Protein AF-A0A9E5WS45-F1 (afdb_monomer_lite)

Radius of gyration: 16.89 Å; chains: 1; bounding box: 37×47×42 Å

Secondary structure (DSSP, 8-state):
-GGGTTHHHHHHHTHHHHHHHHHTGGG--S-HHHHHHHHHSS-HHHHHHHHHHHTT--HHHHHHHHHGGGGGGGGG-TTTTTSHHHHHHHHTTS--TT-S-TTHHHHHHHHHHH-TT--HHHHHHHHHHHHHHH--SS--SS-HHHHHHHHHSSS---SSSPPP----

Structure (mmCIF, N/CA/C/O backbone):
data_AF-A0A9E5WS45-F1
#
_entry.id   AF-A0A9E5WS45-F1
#
loop_
_atom_site.group_PDB
_atom_site.id
_atom_site.type_symbol
_atom_site.label_atom_id
_atom_site.label_alt_id
_atom_site.label_comp_id
_atom_site.label_asym_id
_atom_site.label_entity_id
_atom_site.label_seq_id
_atom_site.pdbx_PDB_ins_code
_atom_site.Cartn_x
_atom_site.Cartn_y
_atom_site.Cartn_z
_atom_site.occupancy
_atom_site.B_iso_or_equiv
_atom_site.auth_seq_id
_atom_site.auth_comp_id
_atom_site.auth_asym_id
_atom_site.auth_atom_id
_atom_site.pdbx_PDB_model_num
ATOM 1 N N . MET A 1 1 ? 6.444 -2.609 2.445 1.00 62.78 1 MET A N 1
ATOM 2 C CA . MET A 1 1 ? 5.933 -3.741 3.259 1.00 62.78 1 MET A CA 1
ATOM 3 C C . MET A 1 1 ? 5.869 -4.995 2.383 1.00 62.78 1 MET A C 1
ATOM 5 O O . MET A 1 1 ? 6.147 -4.878 1.198 1.00 62.78 1 MET A O 1
ATOM 9 N N . LEU A 1 2 ? 5.524 -6.175 2.925 1.00 83.69 2 LEU A N 1
ATOM 10 C CA . LEU A 1 2 ? 5.459 -7.423 2.148 1.00 83.69 2 LEU A CA 1
ATOM 11 C C . LEU A 1 2 ? 4.509 -7.340 0.938 1.00 83.69 2 LEU A C 1
ATOM 13 O O . LEU A 1 2 ? 4.805 -7.985 -0.055 1.00 83.69 2 LEU A O 1
ATOM 17 N N . GLN A 1 3 ? 3.439 -6.529 0.960 1.00 91.75 3 GLN A N 1
ATOM 18 C CA . GLN A 1 3 ? 2.559 -6.374 -0.214 1.00 91.75 3 GLN A CA 1
ATOM 19 C C . GLN A 1 3 ? 3.261 -5.861 -1.480 1.00 91.75 3 GLN A C 1
ATOM 21 O O . GLN A 1 3 ? 2.846 -6.191 -2.584 1.00 91.75 3 GLN A O 1
ATOM 26 N N . ASP A 1 4 ? 4.377 -5.156 -1.301 1.00 95.50 4 ASP A N 1
ATOM 27 C CA . ASP A 1 4 ? 5.159 -4.506 -2.351 1.00 95.50 4 ASP A CA 1
ATOM 28 C C . ASP A 1 4 ? 6.503 -5.212 -2.600 1.00 95.50 4 ASP A C 1
ATOM 30 O O . ASP A 1 4 ? 7.415 -4.633 -3.187 1.00 95.50 4 ASP A O 1
ATOM 34 N N . TYR A 1 5 ? 6.695 -6.447 -2.116 1.00 94.38 5 TYR A N 1
ATOM 35 C CA . TYR A 1 5 ? 8.029 -7.069 -2.089 1.00 94.38 5 TYR A CA 1
ATOM 36 C C . TYR A 1 5 ? 8.668 -7.242 -3.474 1.00 94.38 5 TYR A C 1
ATOM 38 O O . TYR A 1 5 ? 9.889 -7.355 -3.574 1.00 94.38 5 TYR A O 1
ATOM 46 N N . LEU A 1 6 ? 7.847 -7.285 -4.526 1.00 96.00 6 LEU A N 1
ATOM 47 C CA . LEU A 1 6 ? 8.309 -7.456 -5.896 1.00 96.00 6 LEU A CA 1
ATOM 48 C C . LEU A 1 6 ? 8.671 -6.125 -6.574 1.00 96.00 6 LEU A C 1
ATOM 50 O O . LEU A 1 6 ? 9.441 -6.152 -7.534 1.00 96.00 6 LEU A O 1
ATOM 54 N N . LEU A 1 7 ? 8.190 -4.980 -6.061 1.00 95.25 7 LEU A N 1
ATOM 55 C CA . LEU A 1 7 ? 8.437 -3.664 -6.663 1.00 95.25 7 LEU A CA 1
ATOM 56 C C . LEU A 1 7 ? 9.931 -3.396 -6.899 1.00 95.25 7 LEU A C 1
ATOM 58 O O . LEU A 1 7 ? 10.277 -3.114 -8.040 1.00 95.25 7 LEU A O 1
ATOM 62 N N . PRO A 1 8 ? 10.846 -3.591 -5.924 1.00 94.75 8 PRO A N 1
ATOM 63 C CA . PRO A 1 8 ? 12.270 -3.328 -6.145 1.00 94.75 8 PRO A CA 1
ATOM 64 C C . PRO A 1 8 ? 12.893 -4.119 -7.302 1.00 94.75 8 PRO A C 1
ATOM 66 O O . PRO A 1 8 ? 13.850 -3.657 -7.914 1.00 94.75 8 PRO A O 1
ATOM 69 N N . VAL A 1 9 ? 12.385 -5.320 -7.593 1.00 95.94 9 VAL A N 1
ATOM 70 C CA . VAL A 1 9 ? 12.886 -6.142 -8.703 1.00 95.94 9 VAL A CA 1
ATOM 71 C C . VAL A 1 9 ? 12.360 -5.600 -10.026 1.00 95.94 9 VAL A C 1
ATOM 73 O O . VAL A 1 9 ? 13.142 -5.324 -10.928 1.00 95.94 9 VAL A O 1
ATOM 76 N N . ILE A 1 10 ? 11.046 -5.404 -10.143 1.00 95.88 10 ILE A N 1
ATOM 77 C CA . ILE A 1 10 ? 10.441 -4.983 -11.414 1.00 95.88 10 ILE A CA 1
ATOM 78 C C . ILE A 1 10 ? 10.800 -3.545 -11.779 1.00 95.88 10 ILE A C 1
ATOM 80 O O . ILE A 1 10 ? 10.994 -3.271 -12.955 1.00 95.88 10 ILE A O 1
ATOM 84 N N . THR A 1 11 ? 10.977 -2.649 -10.803 1.00 95.56 11 THR A N 1
ATOM 85 C CA . THR A 1 11 ? 11.433 -1.281 -11.083 1.00 95.56 11 THR A CA 1
ATOM 86 C C . THR A 1 11 ? 12.884 -1.235 -11.547 1.00 95.56 11 THR A C 1
ATOM 88 O O . THR A 1 11 ? 13.267 -0.287 -12.221 1.00 95.56 11 THR A O 1
ATOM 91 N N . ASN A 1 12 ? 13.702 -2.233 -11.197 1.00 96.50 12 ASN A N 1
ATOM 92 C CA . ASN A 1 12 ? 15.065 -2.346 -11.719 1.00 96.50 12 ASN A CA 1
ATOM 93 C C . ASN A 1 12 ? 15.081 -2.930 -13.139 1.00 96.50 12 ASN A C 1
ATOM 95 O O . ASN A 1 12 ? 15.841 -2.457 -13.977 1.00 96.50 12 ASN A O 1
ATOM 99 N N . GLU A 1 13 ? 14.252 -3.939 -13.413 1.00 97.31 13 GLU A N 1
ATOM 100 C CA . GLU A 1 13 ? 14.178 -4.585 -14.733 1.00 97.31 13 GLU A CA 1
ATOM 101 C C . GLU A 1 13 ? 13.472 -3.710 -15.785 1.00 97.31 13 GLU A C 1
ATOM 103 O O . GLU A 1 13 ? 13.854 -3.719 -16.952 1.00 97.31 13 GLU A O 1
ATOM 108 N N . LEU A 1 14 ? 12.457 -2.942 -15.378 1.00 96.75 14 LEU A N 1
ATOM 109 C CA . LEU A 1 14 ? 11.632 -2.073 -16.233 1.00 96.75 14 LEU A CA 1
ATOM 110 C C . LEU A 1 14 ? 11.889 -0.591 -15.918 1.00 96.75 14 LEU A C 1
ATOM 112 O O . LEU A 1 14 ? 10.968 0.221 -15.813 1.00 96.75 14 LEU A O 1
ATOM 116 N N . PHE A 1 15 ? 13.155 -0.251 -15.674 1.00 96.38 15 PHE A N 1
ATOM 117 C CA . PHE A 1 15 ? 13.556 1.059 -15.161 1.00 96.38 15 PHE A CA 1
ATOM 118 C C . PHE A 1 15 ? 13.035 2.224 -16.010 1.00 96.38 15 PHE A C 1
ATOM 120 O O . PHE A 1 15 ? 12.474 3.172 -15.462 1.00 96.38 15 PHE A O 1
ATOM 127 N N . ASP A 1 16 ? 13.169 2.139 -17.336 1.00 95.62 16 ASP A N 1
ATOM 128 C CA . ASP A 1 16 ? 12.777 3.212 -18.256 1.00 95.62 16 ASP A CA 1
ATOM 129 C C . ASP A 1 16 ? 11.266 3.493 -18.221 1.00 95.62 16 ASP A C 1
ATOM 131 O O . ASP A 1 16 ? 10.827 4.619 -18.457 1.00 95.62 16 ASP A O 1
ATOM 135 N N . GLU A 1 17 ? 10.443 2.494 -17.914 1.00 94.75 17 GLU A N 1
ATOM 136 C CA . GLU A 1 17 ? 9.003 2.658 -17.740 1.00 94.75 17 GLU A CA 1
ATOM 137 C C . GLU A 1 17 ? 8.681 3.300 -16.392 1.00 94.75 17 GLU A C 1
ATOM 139 O O . GLU A 1 17 ? 7.959 4.296 -16.331 1.00 94.75 17 GLU A O 1
ATOM 144 N N . TYR A 1 18 ? 9.251 2.781 -15.304 1.00 94.69 18 TYR A N 1
ATOM 145 C CA . TYR A 1 18 ? 8.968 3.308 -13.968 1.00 94.69 18 TYR A CA 1
ATOM 146 C C . TYR A 1 18 ? 9.525 4.717 -13.760 1.00 94.69 18 TYR A C 1
ATOM 148 O O . TYR A 1 18 ? 8.885 5.522 -13.081 1.00 94.69 18 TYR A O 1
ATOM 156 N N . ILE A 1 19 ? 10.664 5.065 -14.368 1.00 93.81 19 ILE A N 1
ATOM 157 C CA . ILE A 1 19 ? 11.200 6.425 -14.261 1.00 93.81 19 ILE A CA 1
ATOM 158 C C . ILE A 1 19 ? 10.261 7.437 -14.926 1.00 93.81 19 ILE A C 1
ATOM 160 O O . ILE A 1 19 ? 9.999 8.481 -14.337 1.00 93.81 19 ILE A O 1
ATOM 164 N N . ARG A 1 20 ? 9.627 7.090 -16.060 1.00 92.31 20 ARG A N 1
ATOM 165 C CA . ARG A 1 20 ? 8.610 7.946 -16.701 1.00 92.31 20 ARG A CA 1
ATOM 166 C C . ARG A 1 20 ? 7.416 8.202 -15.783 1.00 92.31 20 ARG A C 1
ATOM 168 O O . ARG A 1 20 ? 6.925 9.329 -15.727 1.00 92.31 20 ARG A O 1
ATOM 175 N N . PHE A 1 21 ? 6.959 7.178 -15.061 1.00 90.81 21 PHE A N 1
ATOM 176 C CA . PHE A 1 21 ? 5.880 7.314 -14.078 1.00 90.81 21 PHE A CA 1
ATOM 177 C C . PHE A 1 21 ? 6.260 8.245 -12.919 1.00 90.81 21 PHE A C 1
ATOM 179 O O . PHE A 1 21 ? 5.451 9.071 -12.502 1.00 90.81 21 PHE A O 1
ATOM 186 N N . VAL A 1 22 ? 7.489 8.131 -12.409 1.00 89.69 22 VAL A N 1
ATOM 187 C CA . VAL A 1 22 ? 7.972 8.936 -11.277 1.00 89.69 22 VAL A CA 1
ATOM 188 C C . VAL A 1 22 ? 8.263 10.384 -11.686 1.00 89.69 22 VAL A C 1
ATOM 190 O O . VAL A 1 22 ? 7.885 11.305 -10.966 1.00 89.69 22 VAL A O 1
ATOM 193 N N . GLU A 1 23 ? 8.892 10.611 -12.840 1.00 89.06 23 GLU A N 1
ATOM 194 C CA . GLU A 1 23 ? 9.269 11.952 -13.310 1.00 89.06 23 GLU A CA 1
ATOM 195 C C . GLU A 1 23 ? 8.057 12.818 -13.660 1.00 89.06 23 GLU A C 1
ATOM 197 O O . GLU A 1 23 ? 8.061 14.019 -13.407 1.00 89.06 23 GLU A O 1
ATOM 202 N N . THR A 1 24 ? 6.997 12.209 -14.193 1.00 82.94 24 THR A N 1
ATOM 203 C CA . THR A 1 24 ? 5.755 12.913 -14.561 1.00 82.94 24 THR A CA 1
ATOM 204 C C . THR A 1 24 ? 4.638 12.678 -13.546 1.00 82.94 24 THR A C 1
ATOM 206 O O . THR A 1 24 ? 3.458 12.833 -13.855 1.00 82.94 24 THR A O 1
ATOM 209 N N . ARG A 1 25 ? 4.985 12.299 -12.306 1.00 83.62 25 ARG A N 1
ATOM 210 C CA . ARG A 1 25 ? 4.009 11.835 -11.310 1.00 83.62 25 ARG A CA 1
ATOM 211 C C . ARG A 1 25 ? 2.916 12.867 -11.019 1.00 83.62 25 ARG A C 1
ATOM 213 O O . ARG A 1 25 ? 1.767 12.480 -10.846 1.00 83.62 25 ARG A O 1
ATOM 220 N N . GLU A 1 26 ? 3.241 14.160 -11.020 1.00 76.75 26 GLU A N 1
ATOM 221 C CA . GLU A 1 26 ? 2.264 15.252 -10.839 1.00 76.75 26 GLU A CA 1
ATOM 222 C C . GLU A 1 26 ? 1.244 15.355 -11.985 1.00 76.75 26 GLU A C 1
ATOM 224 O O . GLU A 1 26 ? 0.099 15.744 -11.767 1.00 76.75 26 GLU A O 1
ATOM 229 N N . GLU A 1 27 ? 1.639 14.965 -13.196 1.00 79.56 27 GLU A N 1
ATOM 230 C CA . GLU A 1 27 ? 0.802 14.977 -14.400 1.00 79.56 27 GLU A CA 1
ATOM 231 C C . GLU A 1 27 ? -0.012 13.680 -14.549 1.00 79.56 27 GLU A C 1
ATOM 233 O O . GLU A 1 27 ? -0.951 13.613 -15.345 1.00 79.56 27 GLU A O 1
ATOM 238 N N . GLN A 1 28 ? 0.319 12.651 -13.762 1.00 75.75 28 GLN A N 1
ATOM 239 C CA . GLN A 1 28 ? -0.294 11.328 -13.803 1.00 75.75 28 GLN A CA 1
ATOM 240 C C . GLN A 1 28 ? -1.095 11.046 -12.522 1.00 75.75 28 GLN A C 1
ATOM 242 O O . GLN A 1 28 ? -0.614 10.337 -11.648 1.00 75.75 28 GLN A O 1
ATOM 247 N N . PRO A 1 29 ? -2.353 11.501 -12.383 1.00 80.44 29 PRO A N 1
ATOM 248 C CA . PRO A 1 29 ? -3.145 11.260 -11.169 1.00 80.44 29 PRO A CA 1
ATOM 249 C C . PRO A 1 29 ? -3.576 9.793 -10.986 1.00 80.44 29 PRO A C 1
ATOM 251 O O . PRO A 1 29 ? -4.198 9.453 -9.979 1.00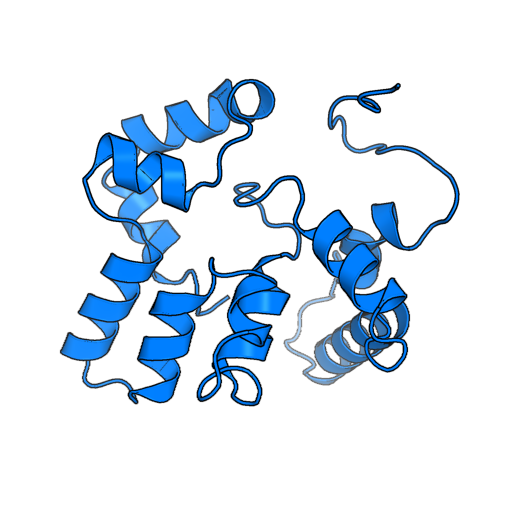 80.44 29 PRO A O 1
ATOM 254 N N . GLN A 1 30 ? -3.299 8.930 -11.966 1.00 90.38 30 GLN A N 1
ATOM 255 C CA . GLN A 1 30 ? -3.667 7.519 -11.933 1.00 90.38 30 GLN A CA 1
ATOM 256 C C . GLN A 1 30 ? -2.882 6.720 -10.889 1.00 90.38 30 GLN A C 1
ATOM 258 O O . GLN A 1 30 ? -1.808 7.133 -10.437 1.00 90.38 30 GLN A O 1
ATOM 263 N N . LEU A 1 31 ? -3.420 5.560 -10.512 1.00 93.69 31 LEU A N 1
ATOM 264 C CA . LEU A 1 31 ? -2.748 4.642 -9.598 1.00 93.69 31 LEU A CA 1
ATOM 265 C C . LEU A 1 31 ? -1.563 3.970 -10.294 1.00 93.69 31 LEU A C 1
ATOM 267 O O . LEU A 1 31 ? -1.612 3.731 -11.502 1.00 93.69 31 LEU A O 1
ATOM 271 N N . LEU A 1 32 ? -0.534 3.582 -9.535 1.00 95.06 32 LEU A N 1
ATOM 272 C CA . LEU A 1 32 ? 0.579 2.813 -10.106 1.00 95.06 32 LEU A CA 1
ATOM 273 C C . LEU A 1 32 ? 0.083 1.521 -10.777 1.00 95.06 32 LEU A C 1
ATOM 275 O O . LEU A 1 32 ? 0.487 1.207 -11.891 1.00 95.06 32 LEU A O 1
ATOM 279 N N . CYS A 1 33 ? -0.857 0.813 -10.149 1.00 96.19 33 CYS A N 1
ATOM 280 C CA . CYS A 1 33 ? -1.414 -0.404 -10.735 1.00 96.19 33 CYS A CA 1
ATOM 281 C C . CYS A 1 33 ? -2.231 -0.146 -12.018 1.00 96.19 33 CYS A C 1
ATOM 283 O O . CYS A 1 33 ? -2.304 -1.025 -12.870 1.00 96.19 33 CYS A O 1
ATOM 285 N N . ASP A 1 34 ? -2.848 1.034 -12.182 1.00 95.94 34 ASP A N 1
ATOM 286 C CA . ASP A 1 34 ? -3.503 1.410 -13.444 1.00 95.94 34 ASP A CA 1
ATOM 287 C C . ASP A 1 34 ? -2.453 1.632 -14.536 1.00 95.94 34 ASP A C 1
ATOM 289 O O . ASP A 1 34 ? -2.549 1.027 -15.602 1.00 95.94 34 ASP A O 1
ATOM 293 N N . TYR A 1 35 ? -1.410 2.408 -14.224 1.00 95.56 35 TYR A N 1
ATOM 294 C CA . TYR A 1 35 ? -0.292 2.657 -15.132 1.00 95.56 35 TYR A CA 1
ATOM 295 C C . TYR A 1 35 ? 0.361 1.355 -15.614 1.00 95.56 35 TYR A C 1
ATOM 297 O O . TYR A 1 35 ? 0.520 1.143 -16.814 1.00 95.56 35 TYR A O 1
ATOM 305 N N . GLU A 1 36 ? 0.697 0.449 -14.697 1.00 97.38 36 GLU A N 1
ATOM 306 C CA . GLU A 1 36 ? 1.314 -0.835 -15.036 1.00 97.38 36 GLU A CA 1
ATOM 307 C C . GLU A 1 36 ? 0.407 -1.684 -15.934 1.00 97.38 36 GLU A C 1
ATOM 309 O O . GLU A 1 36 ? 0.868 -2.231 -16.935 1.00 97.38 36 GLU A O 1
ATOM 314 N N . ARG A 1 37 ? -0.901 -1.744 -15.646 1.00 97.75 37 ARG A N 1
ATOM 315 C CA . ARG A 1 37 ? -1.853 -2.468 -16.500 1.00 97.75 37 ARG A CA 1
ATOM 316 C C . ARG A 1 37 ? -1.926 -1.883 -17.906 1.00 97.75 37 ARG A C 1
ATOM 318 O O . ARG A 1 37 ? -2.045 -2.653 -18.856 1.00 97.75 37 ARG A O 1
ATOM 325 N N . GLU A 1 38 ? -1.844 -0.564 -18.049 1.00 96.12 38 GLU A N 1
ATOM 326 C CA . GLU A 1 38 ? -1.812 0.098 -19.357 1.00 96.12 38 GLU A CA 1
ATOM 327 C C . GLU A 1 38 ? -0.520 -0.193 -20.131 1.00 96.12 38 GLU A C 1
ATOM 329 O O . GLU A 1 38 ? -0.581 -0.444 -21.334 1.00 96.12 38 GLU A O 1
ATOM 334 N N . GLN A 1 39 ? 0.637 -0.193 -19.461 1.00 95.69 39 GLN A N 1
ATOM 335 C CA . GLN A 1 39 ? 1.935 -0.421 -20.110 1.00 95.69 39 GLN A CA 1
ATOM 336 C C . GLN A 1 39 ? 2.215 -1.904 -20.398 1.00 95.69 39 GLN A C 1
ATOM 338 O O . GLN A 1 39 ? 2.778 -2.243 -21.439 1.00 95.69 39 GLN A O 1
ATOM 343 N N . PHE A 1 40 ? 1.836 -2.797 -19.481 1.00 97.06 40 PHE A N 1
ATOM 344 C CA . PHE A 1 40 ? 2.291 -4.191 -19.459 1.00 97.06 40 PHE A CA 1
ATOM 345 C C . PHE A 1 40 ? 1.167 -5.219 -19.611 1.00 97.06 40 PHE A C 1
ATOM 347 O O . PHE A 1 40 ? 1.435 -6.392 -19.880 1.00 97.06 40 PHE A O 1
ATOM 354 N N . GLY A 1 41 ? -0.092 -4.817 -19.416 1.00 98.06 41 GLY A N 1
ATOM 355 C CA . GLY A 1 41 ? -1.233 -5.733 -19.325 1.00 98.06 41 GLY A CA 1
ATOM 356 C C . GLY A 1 41 ? -1.350 -6.463 -17.979 1.00 98.06 41 GLY A C 1
ATOM 357 O O . GLY A 1 41 ? -2.217 -7.324 -17.826 1.00 98.06 41 GLY A O 1
ATOM 358 N N . TRP A 1 42 ? -0.499 -6.136 -17.005 1.00 97.88 42 TRP A N 1
ATOM 359 C CA . TRP A 1 42 ? -0.488 -6.672 -15.641 1.00 97.88 42 TRP A CA 1
ATOM 360 C C . TRP A 1 42 ? 0.056 -5.618 -14.666 1.00 97.88 42 TRP A C 1
ATOM 362 O O . TRP A 1 42 ? 0.654 -4.642 -15.096 1.00 97.88 42 TRP A O 1
ATOM 372 N N . ASP A 1 43 ? -0.155 -5.813 -13.364 1.00 98.31 43 ASP A N 1
ATOM 373 C CA . ASP A 1 43 ? 0.385 -4.952 -12.304 1.00 98.31 43 ASP A CA 1
ATOM 374 C C . ASP A 1 43 ? 1.260 -5.736 -11.318 1.00 98.31 43 ASP A C 1
ATOM 376 O O . ASP A 1 43 ? 1.255 -6.975 -11.274 1.00 98.31 43 ASP A O 1
ATOM 380 N N . HIS A 1 44 ? 2.026 -5.008 -10.509 1.00 98.12 44 HIS A N 1
ATOM 381 C CA . HIS A 1 44 ? 2.946 -5.600 -9.544 1.00 98.12 44 HIS A CA 1
ATOM 382 C C . HIS A 1 44 ? 2.236 -6.482 -8.512 1.00 98.12 44 HIS A C 1
ATOM 384 O O . HIS A 1 44 ? 2.814 -7.474 -8.065 1.00 98.12 44 HIS A O 1
ATOM 390 N N . ALA A 1 45 ? 0.985 -6.170 -8.161 1.00 98.12 45 ALA A N 1
ATOM 391 C CA . ALA A 1 45 ? 0.187 -6.958 -7.227 1.00 98.12 45 ALA A CA 1
ATOM 392 C C . ALA A 1 45 ? -0.125 -8.351 -7.798 1.00 98.12 45 ALA A C 1
ATOM 394 O O . ALA A 1 45 ? 0.063 -9.362 -7.114 1.00 98.12 45 ALA A O 1
ATOM 395 N N . LEU A 1 46 ? -0.532 -8.424 -9.069 1.00 98.38 46 LEU A N 1
ATOM 396 C CA . LEU A 1 46 ? -0.755 -9.678 -9.781 1.00 98.38 46 LEU A CA 1
ATOM 397 C C . LEU A 1 46 ? 0.547 -10.470 -9.937 1.00 98.38 46 LEU A C 1
ATOM 399 O O . LEU A 1 46 ? 0.573 -11.665 -9.635 1.00 98.38 46 LEU A O 1
ATOM 403 N N . ALA A 1 47 ? 1.632 -9.820 -10.362 1.00 98.12 47 ALA A N 1
ATOM 404 C CA . ALA A 1 47 ? 2.926 -10.481 -10.524 1.00 98.12 47 ALA A CA 1
ATOM 405 C C . ALA A 1 47 ? 3.452 -11.052 -9.194 1.00 98.12 47 ALA A C 1
ATOM 407 O O . ALA A 1 47 ? 3.881 -12.210 -9.141 1.00 98.12 47 ALA A O 1
ATOM 408 N N . ALA A 1 48 ? 3.349 -10.282 -8.104 1.00 98.06 48 ALA A N 1
ATOM 409 C CA . ALA A 1 48 ? 3.719 -10.713 -6.759 1.00 98.06 48 ALA A CA 1
ATOM 410 C C . ALA A 1 48 ? 2.863 -11.896 -6.290 1.00 98.06 48 ALA A C 1
ATOM 412 O O . ALA A 1 48 ? 3.400 -12.884 -5.792 1.00 98.06 48 ALA A O 1
ATOM 413 N N . ALA A 1 49 ? 1.544 -11.848 -6.501 1.00 98.19 49 ALA A N 1
ATOM 414 C CA . ALA A 1 49 ? 0.645 -12.947 -6.157 1.00 98.19 49 ALA A CA 1
ATOM 415 C C . ALA A 1 49 ? 0.972 -14.232 -6.940 1.00 98.19 49 ALA A C 1
ATOM 417 O O . ALA A 1 49 ? 1.063 -15.308 -6.349 1.00 98.19 49 ALA A O 1
ATOM 418 N N . CYS A 1 50 ? 1.223 -14.135 -8.250 1.00 97.94 50 CYS A N 1
ATOM 419 C CA . CYS A 1 50 ? 1.629 -15.280 -9.067 1.00 97.94 50 CYS A CA 1
ATOM 420 C C . CYS A 1 50 ? 2.948 -15.897 -8.583 1.00 97.94 50 CYS A C 1
ATOM 422 O O . CYS A 1 50 ? 3.067 -17.123 -8.512 1.00 97.94 50 CYS A O 1
ATOM 424 N N . LEU A 1 51 ? 3.937 -15.071 -8.235 1.00 97.75 51 LEU A N 1
ATOM 425 C CA . LEU A 1 51 ? 5.211 -15.549 -7.703 1.00 97.75 51 LEU A CA 1
ATOM 426 C C . LEU A 1 51 ? 5.036 -16.206 -6.327 1.00 97.75 51 LEU A C 1
ATOM 428 O O . LEU A 1 51 ? 5.552 -17.301 -6.108 1.00 97.75 51 LEU A O 1
ATOM 432 N N . ALA A 1 52 ? 4.245 -15.602 -5.441 1.00 97.81 52 ALA A N 1
ATOM 433 C CA . ALA A 1 52 ? 3.899 -16.165 -4.140 1.00 97.81 52 ALA A CA 1
ATOM 434 C C . ALA A 1 52 ? 3.198 -17.530 -4.254 1.00 97.81 52 ALA A C 1
ATOM 436 O O . ALA A 1 52 ? 3.555 -18.457 -3.525 1.00 97.81 52 ALA A O 1
ATOM 437 N N . CYS A 1 53 ? 2.278 -17.701 -5.213 1.00 97.88 53 CYS A N 1
ATOM 438 C CA . CYS A 1 53 ? 1.685 -19.007 -5.517 1.00 97.88 53 CYS A CA 1
ATOM 439 C C . CYS A 1 53 ? 2.746 -20.035 -5.928 1.00 97.88 53 CYS A C 1
ATOM 441 O O . CYS A 1 53 ? 2.719 -21.173 -5.466 1.00 97.88 53 CYS A O 1
ATOM 443 N N . ARG A 1 54 ? 3.701 -19.649 -6.784 1.00 97.88 54 ARG A N 1
ATOM 444 C CA . ARG A 1 54 ? 4.793 -20.540 -7.225 1.00 97.88 54 ARG A CA 1
ATOM 445 C C . ARG A 1 54 ? 5.757 -20.901 -6.098 1.00 97.88 54 ARG A C 1
ATOM 447 O O . ARG A 1 54 ? 6.403 -21.943 -6.167 1.00 97.88 54 ARG A O 1
ATOM 454 N N . TRP A 1 55 ? 5.860 -20.050 -5.085 1.00 97.88 55 TRP A N 1
ATOM 455 C CA . TRP A 1 55 ? 6.608 -20.310 -3.857 1.00 97.88 55 TRP A CA 1
ATOM 456 C C . TRP A 1 55 ? 5.803 -21.073 -2.803 1.00 97.88 55 TRP A C 1
ATOM 458 O O . TRP A 1 55 ? 6.324 -21.317 -1.718 1.00 97.88 55 TRP A O 1
ATOM 468 N N . PHE A 1 56 ? 4.568 -21.481 -3.115 1.00 97.88 56 PHE A N 1
ATOM 469 C CA . PHE A 1 56 ? 3.679 -22.200 -2.200 1.00 97.88 56 PHE A CA 1
ATOM 470 C C . PHE A 1 56 ? 3.403 -21.426 -0.901 1.00 97.88 56 PHE A C 1
ATOM 472 O O . PHE A 1 56 ? 3.272 -22.019 0.171 1.00 97.88 56 PHE A O 1
ATOM 479 N N . LEU A 1 57 ? 3.326 -20.093 -0.986 1.00 97.25 57 LEU A N 1
ATOM 480 C CA . LEU A 1 57 ? 2.896 -19.275 0.145 1.00 97.25 57 LEU A CA 1
ATOM 481 C C . LEU A 1 57 ? 1.397 -19.489 0.435 1.00 97.25 57 LEU A C 1
ATOM 483 O O . LEU A 1 57 ? 0.651 -19.830 -0.483 1.00 97.25 57 LEU A O 1
ATOM 487 N N . PRO A 1 58 ? 0.937 -19.277 1.685 1.00 97.75 58 PRO A N 1
ATOM 488 C CA . PRO A 1 58 ? -0.468 -19.468 2.046 1.00 97.75 58 PRO A CA 1
ATOM 489 C C . PRO A 1 58 ? -1.434 -18.619 1.205 1.00 97.75 58 PRO A C 1
ATOM 491 O O . PRO A 1 58 ? -1.157 -17.446 0.948 1.00 97.75 58 PRO A O 1
ATOM 494 N N . ASP A 1 59 ? -2.599 -19.175 0.862 1.00 97.06 59 ASP A N 1
ATOM 495 C CA . ASP A 1 59 ? -3.621 -18.515 0.029 1.00 97.06 59 ASP A CA 1
ATOM 496 C C . ASP A 1 59 ? -4.062 -17.151 0.578 1.00 97.06 59 ASP A C 1
ATOM 498 O O . ASP A 1 59 ? -4.239 -16.202 -0.185 1.00 97.06 59 ASP A O 1
ATOM 502 N N . ASP A 1 60 ? -4.186 -17.018 1.901 1.00 96.12 60 ASP A N 1
ATOM 503 C CA . ASP A 1 60 ? -4.523 -15.744 2.545 1.00 96.12 60 ASP A CA 1
ATOM 504 C C . ASP A 1 60 ? -3.460 -14.674 2.265 1.00 96.12 60 ASP A C 1
ATOM 506 O O . ASP A 1 60 ? -3.792 -13.518 1.997 1.00 96.12 60 ASP A O 1
ATOM 510 N N . LEU A 1 61 ? -2.177 -15.058 2.267 1.00 96.88 61 LEU A N 1
ATOM 511 C CA . LEU A 1 61 ? -1.084 -14.148 1.944 1.00 96.88 61 LEU A CA 1
ATOM 512 C C . LEU A 1 61 ? -1.102 -13.785 0.457 1.00 96.88 61 LEU A C 1
ATOM 514 O O . LEU A 1 61 ? -0.982 -12.610 0.125 1.00 96.88 61 LEU A O 1
ATOM 518 N N . VAL A 1 62 ? -1.324 -14.760 -0.428 1.00 98.00 62 VAL A N 1
ATOM 519 C CA . VAL A 1 62 ? -1.511 -14.510 -1.868 1.00 98.00 62 VAL A CA 1
ATOM 520 C C . VAL A 1 62 ? -2.657 -13.522 -2.102 1.00 98.00 62 VAL A C 1
ATOM 522 O O . VAL A 1 62 ? -2.514 -12.592 -2.894 1.00 98.00 62 VAL A O 1
ATOM 525 N N . CYS A 1 63 ? -3.776 -13.667 -1.390 1.00 97.88 63 CYS A N 1
ATOM 526 C CA . CYS A 1 63 ? -4.908 -12.752 -1.497 1.00 97.88 63 CYS A CA 1
ATOM 527 C C . CYS A 1 63 ? -4.564 -11.344 -0.992 1.00 97.88 63 CYS A C 1
ATOM 529 O O . CYS A 1 63 ? -4.968 -10.364 -1.617 1.00 97.88 63 CYS A O 1
ATOM 531 N N . CYS A 1 64 ? -3.799 -11.222 0.098 1.00 98.25 64 CYS A N 1
ATOM 532 C CA . CYS A 1 64 ? -3.288 -9.931 0.562 1.00 98.25 64 CYS A CA 1
ATOM 533 C C . CYS A 1 64 ? -2.443 -9.243 -0.518 1.00 98.25 64 CYS A C 1
ATOM 535 O O . CYS A 1 64 ? -2.643 -8.058 -0.765 1.00 98.25 64 CYS A O 1
ATOM 537 N N . LEU A 1 65 ? -1.553 -9.980 -1.193 1.00 98.06 65 LEU A N 1
ATOM 538 C CA . LEU A 1 65 ? -0.756 -9.449 -2.303 1.00 98.06 65 LEU A CA 1
ATOM 539 C C . LEU A 1 65 ? -1.644 -9.027 -3.476 1.00 98.06 65 LEU A C 1
ATOM 541 O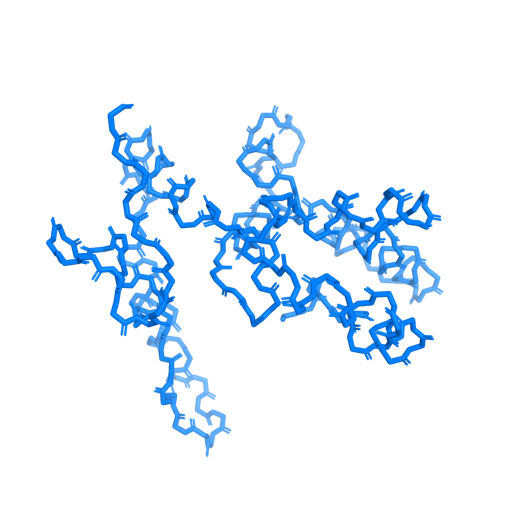 O . LEU A 1 65 ? -1.529 -7.911 -3.961 1.00 98.06 65 LEU A O 1
ATOM 545 N N . LEU A 1 66 ? -2.567 -9.882 -3.909 1.00 98.19 66 LEU A N 1
ATOM 546 C CA . LEU A 1 66 ? -3.369 -9.633 -5.105 1.00 98.19 66 LEU A CA 1
ATOM 547 C C . LEU A 1 66 ? -4.338 -8.451 -4.950 1.00 98.19 66 LEU A C 1
ATOM 549 O O . LEU A 1 66 ? -4.624 -7.745 -5.914 1.00 98.19 66 LEU A O 1
ATOM 553 N N . PHE A 1 67 ? -4.889 -8.250 -3.751 1.00 98.06 67 PHE A N 1
ATOM 554 C CA . PHE A 1 67 ? -5.992 -7.313 -3.537 1.00 98.06 67 PHE A CA 1
ATOM 555 C C . PHE A 1 67 ? -5.608 -6.035 -2.786 1.00 98.06 67 PHE A C 1
ATOM 557 O O . PHE A 1 67 ? -6.505 -5.243 -2.491 1.00 98.06 67 PHE A O 1
ATOM 564 N N . HIS A 1 68 ? -4.328 -5.784 -2.493 1.00 97.62 68 HIS A N 1
ATOM 565 C CA . HIS A 1 68 ? -3.954 -4.617 -1.685 1.00 97.62 68 HIS A CA 1
ATOM 566 C C . HIS A 1 68 ? -4.306 -3.268 -2.343 1.00 97.62 68 HIS A C 1
ATOM 568 O O . HIS A 1 68 ? -4.701 -2.346 -1.642 1.00 97.62 68 HIS A O 1
ATOM 574 N N . HIS A 1 69 ? -4.340 -3.172 -3.677 1.00 96.50 69 HIS A N 1
ATOM 575 C CA . HIS A 1 69 ? -4.806 -1.965 -4.390 1.00 96.50 69 HIS A CA 1
ATOM 576 C C . HIS A 1 69 ? -6.332 -1.852 -4.544 1.00 96.50 69 HIS A C 1
ATOM 578 O O . HIS A 1 69 ? -6.838 -1.030 -5.307 1.00 96.50 69 HIS A O 1
ATOM 584 N N . ARG A 1 70 ? -7.125 -2.668 -3.835 1.00 95.81 70 ARG A N 1
ATOM 585 C CA . ARG A 1 70 ? -8.597 -2.536 -3.844 1.00 95.81 70 ARG A CA 1
ATOM 586 C C . ARG A 1 70 ? -9.102 -1.353 -3.014 1.00 95.81 70 ARG A C 1
ATOM 588 O O . ARG A 1 70 ? -10.273 -0.991 -3.173 1.00 95.81 70 ARG A O 1
ATOM 595 N N . GLY A 1 71 ? -8.270 -0.779 -2.140 1.00 94.75 71 GLY A N 1
ATOM 596 C CA . GLY A 1 71 ? -8.644 0.321 -1.248 1.00 94.75 71 GLY A CA 1
ATOM 597 C C . GLY A 1 71 ? -9.944 0.034 -0.490 1.00 94.75 71 GLY A C 1
ATOM 598 O O . GLY A 1 71 ? -10.227 -1.108 -0.120 1.00 94.75 71 GLY A O 1
ATOM 599 N N . LEU A 1 72 ? -10.808 1.044 -0.335 1.00 96.50 72 LEU A N 1
ATOM 600 C CA . LEU A 1 72 ? -12.089 0.892 0.376 1.00 96.50 72 LEU A CA 1
ATOM 601 C C . LEU A 1 72 ? -13.055 -0.111 -0.278 1.00 96.50 72 LEU A C 1
ATOM 603 O O . LEU A 1 72 ? -13.945 -0.640 0.393 1.00 96.50 72 LEU A O 1
ATOM 607 N N . ARG A 1 73 ? -12.900 -0.415 -1.577 1.00 96.56 73 ARG A N 1
ATOM 608 C CA . ARG A 1 73 ? -13.795 -1.347 -2.290 1.00 96.56 73 ARG A CA 1
ATOM 609 C C . ARG A 1 73 ? -13.709 -2.762 -1.725 1.00 96.56 73 ARG A C 1
ATOM 611 O O . ARG A 1 73 ? -14.670 -3.515 -1.869 1.00 96.56 73 ARG A O 1
ATOM 618 N N . ILE A 1 74 ? -12.608 -3.115 -1.054 1.00 97.44 74 ILE A N 1
ATOM 619 C CA . ILE A 1 74 ? -12.457 -4.417 -0.393 1.00 97.44 74 ILE A CA 1
ATOM 620 C C . ILE A 1 74 ? -13.522 -4.651 0.687 1.00 97.44 74 ILE A C 1
ATOM 622 O O . ILE A 1 74 ? -13.932 -5.786 0.920 1.00 97.44 74 ILE A O 1
ATOM 626 N N . LEU A 1 75 ? -14.028 -3.578 1.308 1.00 96.56 75 LEU A N 1
ATOM 627 C CA . LEU A 1 75 ? -15.025 -3.647 2.379 1.00 96.56 75 LEU A CA 1
ATOM 628 C C . LEU A 1 75 ? -16.418 -4.057 1.871 1.00 96.56 75 LEU A C 1
ATOM 630 O O . LEU A 1 75 ? -17.278 -4.444 2.665 1.00 96.56 75 LEU A O 1
ATOM 634 N N . LEU A 1 76 ? -16.636 -4.012 0.551 1.00 96.56 76 LEU A N 1
ATOM 635 C CA . LEU A 1 76 ? -17.860 -4.482 -0.101 1.00 96.56 76 LEU A CA 1
ATOM 636 C C . LEU A 1 76 ? -17.836 -5.992 -0.386 1.00 96.56 76 LEU A C 1
ATOM 638 O O . LEU A 1 76 ? -18.892 -6.580 -0.619 1.00 96.56 76 LEU A O 1
ATOM 642 N N . ASP A 1 77 ? -16.666 -6.638 -0.357 1.00 97.50 77 ASP A N 1
ATOM 643 C CA . ASP A 1 77 ? -16.554 -8.071 -0.624 1.00 97.50 77 ASP A CA 1
ATOM 644 C C . ASP A 1 77 ? -17.046 -8.889 0.580 1.00 97.50 77 ASP A C 1
ATOM 646 O O . ASP A 1 77 ? -16.540 -8.770 1.696 1.00 97.50 77 ASP A O 1
ATOM 650 N N . ALA A 1 78 ? -18.041 -9.752 0.362 1.00 96.88 78 ALA A N 1
ATOM 651 C CA . ALA A 1 78 ? -18.672 -10.524 1.430 1.00 96.88 78 ALA A CA 1
ATOM 652 C C . ALA A 1 78 ? -17.715 -11.492 2.148 1.00 96.88 78 ALA A C 1
ATOM 654 O O . ALA A 1 78 ? -17.938 -11.791 3.322 1.00 96.88 78 ALA A O 1
ATOM 655 N N . ARG A 1 79 ? -16.672 -11.967 1.457 1.00 96.69 79 ARG A N 1
ATOM 656 C CA . ARG A 1 79 ? -15.700 -12.938 1.971 1.00 96.69 79 ARG A CA 1
ATOM 657 C C . ARG A 1 79 ? -14.472 -12.247 2.549 1.00 96.69 79 ARG A C 1
ATOM 659 O O . ARG A 1 79 ? -13.980 -12.675 3.584 1.00 96.69 79 ARG A O 1
ATOM 666 N N . LEU A 1 80 ? -14.000 -11.173 1.913 1.00 97.44 80 LEU A N 1
ATOM 667 C CA . LEU A 1 80 ? -12.705 -10.566 2.239 1.00 97.44 80 LEU A CA 1
ATOM 668 C C . LEU A 1 80 ? -12.788 -9.444 3.281 1.00 97.44 80 LEU A C 1
ATOM 670 O O . LEU A 1 80 ? -11.822 -9.237 4.015 1.00 97.44 80 LEU A O 1
ATOM 674 N N . LYS A 1 81 ? -13.935 -8.761 3.420 1.00 96.44 81 LYS A N 1
ATOM 675 C CA . LYS A 1 81 ? -14.081 -7.564 4.278 1.00 96.44 81 LYS A CA 1
ATOM 676 C C . LYS A 1 81 ? -13.750 -7.749 5.766 1.00 96.44 81 LYS A C 1
ATOM 678 O O . LYS A 1 81 ? -13.585 -6.765 6.475 1.00 96.44 81 LYS A O 1
ATOM 683 N N . ARG A 1 82 ? -13.713 -8.990 6.265 1.00 95.88 82 ARG A N 1
ATOM 684 C CA . ARG A 1 82 ? -13.405 -9.346 7.668 1.00 95.88 82 ARG A CA 1
ATOM 685 C C . ARG A 1 82 ? -12.156 -10.226 7.789 1.00 95.88 82 ARG A C 1
ATOM 687 O O . ARG A 1 82 ? -12.053 -11.031 8.706 1.00 95.88 82 ARG A O 1
ATOM 694 N N . THR A 1 83 ? -11.231 -10.096 6.845 1.00 97.31 83 THR A N 1
ATOM 695 C CA . THR A 1 83 ? -9.981 -10.869 6.793 1.00 97.31 83 THR A CA 1
ATOM 696 C C . THR A 1 83 ? -8.771 -9.936 6.787 1.00 97.31 83 THR A C 1
ATOM 698 O O . THR A 1 83 ? -8.920 -8.720 6.642 1.00 97.31 83 THR A O 1
ATOM 701 N N . ALA A 1 84 ? -7.564 -10.503 6.886 1.00 96.44 84 ALA A N 1
ATOM 702 C CA . ALA A 1 84 ? -6.317 -9.749 6.756 1.00 96.44 84 ALA A CA 1
ATOM 703 C C . ALA A 1 84 ? -6.216 -8.989 5.420 1.00 96.44 84 ALA A C 1
ATOM 705 O O . ALA A 1 84 ? -5.622 -7.917 5.378 1.00 96.44 84 ALA A O 1
ATOM 706 N N . VAL A 1 85 ? -6.868 -9.479 4.358 1.00 97.69 85 VAL A N 1
ATOM 707 C CA . VAL A 1 85 ? -6.886 -8.828 3.040 1.00 97.69 85 VAL A CA 1
ATOM 708 C C . VAL A 1 85 ? -7.455 -7.413 3.120 1.00 97.69 85 VAL A C 1
ATOM 710 O O . VAL A 1 85 ? -6.908 -6.497 2.513 1.00 97.69 85 VAL A O 1
ATOM 713 N N . ALA A 1 86 ? -8.519 -7.207 3.904 1.00 97.19 86 ALA A N 1
ATOM 714 C CA . ALA A 1 86 ? -9.091 -5.879 4.098 1.00 97.19 86 ALA A CA 1
ATOM 715 C C . ALA A 1 86 ? -8.129 -4.955 4.856 1.00 97.19 86 ALA A C 1
ATOM 717 O O . ALA A 1 86 ? -7.940 -3.815 4.447 1.00 97.19 86 ALA A O 1
ATOM 718 N N . ALA A 1 87 ? -7.479 -5.451 5.913 1.00 95.31 87 ALA A N 1
ATOM 719 C CA . ALA A 1 87 ? -6.494 -4.671 6.662 1.00 95.31 87 ALA A CA 1
ATOM 720 C C . ALA A 1 87 ? -5.303 -4.260 5.779 1.00 95.31 87 ALA A C 1
ATOM 722 O O . ALA A 1 87 ? -4.907 -3.097 5.788 1.00 95.31 87 ALA A O 1
ATOM 723 N N . VAL A 1 88 ? -4.785 -5.185 4.963 1.00 97.00 88 VAL A N 1
ATOM 724 C CA . VAL A 1 88 ? -3.689 -4.907 4.024 1.00 97.00 88 VAL A CA 1
ATOM 725 C C . VAL A 1 88 ? -4.123 -3.892 2.966 1.00 97.00 88 VAL A C 1
ATOM 727 O O . VAL A 1 88 ? -3.410 -2.917 2.742 1.00 97.00 88 VAL A O 1
ATOM 730 N N . ALA A 1 89 ? -5.307 -4.054 2.375 1.00 97.19 89 ALA A N 1
ATOM 731 C CA . ALA A 1 89 ? -5.813 -3.125 1.368 1.00 97.19 89 ALA A CA 1
ATOM 732 C C . ALA A 1 89 ? -6.090 -1.713 1.913 1.00 97.19 89 ALA A C 1
ATOM 734 O O . ALA A 1 89 ? -5.874 -0.733 1.208 1.00 97.19 89 ALA A O 1
ATOM 735 N N . LEU A 1 90 ? -6.523 -1.583 3.172 1.00 96.19 90 LEU A N 1
ATOM 736 C CA . LEU A 1 90 ? -6.625 -0.278 3.830 1.00 96.19 90 LEU A CA 1
ATOM 737 C C . LEU A 1 90 ? -5.240 0.306 4.137 1.00 96.19 90 LEU A C 1
ATOM 739 O O . LEU A 1 90 ? -5.020 1.492 3.924 1.00 96.19 90 LEU A O 1
ATOM 743 N N . SER A 1 91 ? -4.283 -0.514 4.581 1.00 94.81 91 SER A N 1
ATOM 744 C CA . SER A 1 91 ? -2.913 -0.051 4.845 1.00 94.81 91 SER A CA 1
ATOM 745 C C . SER A 1 91 ? -2.180 0.420 3.584 1.00 94.81 91 SER A C 1
ATOM 747 O O . SER A 1 91 ? -1.315 1.283 3.674 1.00 94.81 91 SER A O 1
ATOM 749 N N . ALA A 1 92 ? -2.546 -0.097 2.407 1.00 95.62 92 ALA A N 1
ATOM 750 C CA . ALA A 1 92 ? -1.990 0.325 1.122 1.00 95.62 92 ALA A CA 1
ATOM 751 C C . ALA A 1 92 ? -2.433 1.739 0.696 1.00 95.62 92 ALA A C 1
ATOM 753 O O . ALA A 1 92 ? -1.845 2.307 -0.214 1.00 95.62 92 ALA A O 1
ATOM 754 N N . LEU A 1 93 ? -3.432 2.324 1.369 1.00 95.06 93 LEU A N 1
ATOM 755 C CA . LEU A 1 93 ? -3.824 3.728 1.201 1.00 95.06 93 LEU A CA 1
ATOM 756 C C . LEU A 1 93 ? -2.918 4.692 1.987 1.00 95.06 93 LEU A C 1
ATOM 758 O O . LEU A 1 93 ? -3.069 5.910 1.883 1.00 95.06 93 LEU A O 1
ATOM 762 N N . LEU A 1 94 ? -2.003 4.176 2.814 1.00 93.00 94 LEU A N 1
ATOM 763 C CA . LEU A 1 94 ? -1.011 5.010 3.484 1.00 93.00 94 LEU A CA 1
ATOM 764 C C . LEU A 1 94 ? -0.008 5.559 2.458 1.00 93.00 94 LEU A C 1
ATOM 766 O O . LEU A 1 94 ? 0.323 4.859 1.502 1.00 93.00 94 LEU A O 1
ATOM 770 N N . PRO A 1 95 ? 0.541 6.768 2.675 1.00 88.62 95 PRO A N 1
ATOM 771 C CA . PRO A 1 95 ? 1.540 7.335 1.783 1.00 88.62 95 PRO A CA 1
ATOM 772 C C . PRO A 1 95 ? 2.724 6.390 1.622 1.00 88.62 95 PRO A C 1
ATOM 774 O O . PRO A 1 95 ? 3.171 5.777 2.593 1.00 88.62 95 PRO A O 1
ATOM 777 N N . ASP A 1 96 ? 3.305 6.344 0.433 1.00 87.75 96 ASP A N 1
ATOM 778 C CA . ASP A 1 96 ? 4.502 5.573 0.118 1.00 87.75 96 ASP A CA 1
ATOM 779 C C 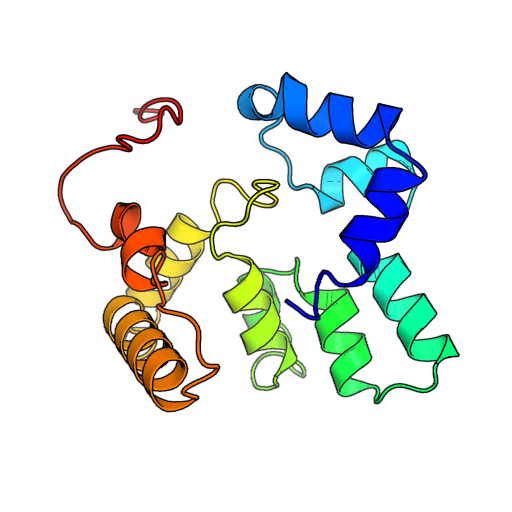. ASP A 1 96 ? 5.456 6.387 -0.778 1.00 87.75 96 ASP A C 1
ATOM 781 O O . ASP A 1 96 ? 5.122 7.482 -1.229 1.00 87.75 96 ASP A O 1
ATOM 785 N N . GLN A 1 97 ? 6.676 5.887 -0.987 1.00 84.62 97 GLN A N 1
ATOM 786 C CA . GLN A 1 97 ? 7.726 6.627 -1.704 1.00 84.62 97 GLN A CA 1
ATOM 787 C C . GLN A 1 97 ? 7.451 6.763 -3.208 1.00 84.62 97 GLN A C 1
ATOM 789 O O . GLN A 1 97 ? 7.874 7.744 -3.811 1.00 84.62 97 GLN A O 1
ATOM 794 N N . LEU A 1 98 ? 6.730 5.813 -3.808 1.00 88.25 98 LEU A N 1
ATOM 795 C CA . LEU A 1 98 ? 6.329 5.854 -5.216 1.00 88.25 98 LEU A CA 1
ATOM 796 C C . LEU A 1 98 ? 5.017 6.616 -5.422 1.00 88.25 98 LEU A C 1
ATOM 798 O O . LEU A 1 98 ? 4.596 6.806 -6.563 1.00 88.25 98 LEU A O 1
ATOM 802 N N . ARG A 1 99 ? 4.379 7.070 -4.331 1.00 88.88 99 ARG A N 1
ATOM 803 C CA . ARG A 1 99 ? 3.087 7.767 -4.346 1.00 88.88 99 ARG A CA 1
ATOM 804 C C . ARG A 1 99 ? 2.061 6.969 -5.156 1.00 88.88 99 ARG A C 1
ATOM 806 O O . ARG A 1 99 ? 1.460 7.513 -6.080 1.00 88.88 99 ARG A O 1
ATOM 813 N N . GLN A 1 100 ? 1.895 5.680 -4.854 1.00 92.31 100 GLN A N 1
ATOM 814 C CA . GLN A 1 100 ? 1.091 4.750 -5.655 1.00 92.31 100 GLN A CA 1
ATOM 815 C C . GLN A 1 100 ? -0.387 5.160 -5.740 1.00 92.31 100 GLN A C 1
ATOM 817 O O . GLN A 1 100 ? -1.004 4.966 -6.787 1.00 92.31 100 GLN A O 1
ATOM 822 N N . ASP A 1 101 ? -0.923 5.780 -4.682 1.00 91.19 101 ASP A N 1
ATOM 823 C CA . ASP A 1 101 ? -2.236 6.435 -4.642 1.00 91.19 101 ASP A CA 1
ATOM 824 C C . ASP A 1 101 ? -2.108 7.835 -4.020 1.00 91.19 101 ASP A C 1
ATOM 826 O O . ASP A 1 101 ? -1.741 7.988 -2.855 1.00 91.19 101 ASP A O 1
ATOM 830 N N . PHE A 1 102 ? -2.438 8.871 -4.791 1.00 86.69 102 PHE A N 1
ATOM 831 C CA . PHE A 1 102 ? -2.416 10.258 -4.321 1.00 86.69 102 PHE A CA 1
ATOM 832 C C . PHE A 1 102 ? -3.521 10.602 -3.330 1.00 86.69 102 PHE A C 1
ATOM 834 O O . PHE A 1 102 ? -3.385 11.574 -2.596 1.00 86.69 102 PHE A O 1
ATOM 841 N N . ARG A 1 103 ? -4.624 9.850 -3.344 1.00 89.31 103 ARG A N 1
ATOM 842 C CA . ARG A 1 103 ? -5.827 10.137 -2.554 1.00 89.31 103 ARG A CA 1
ATOM 843 C C . ARG A 1 103 ? -6.041 9.127 -1.432 1.00 89.31 103 ARG A C 1
ATOM 845 O O . ARG A 1 103 ? -7.160 8.962 -0.939 1.00 89.31 103 ARG A O 1
ATOM 852 N N . GLY A 1 104 ? -5.004 8.363 -1.093 1.00 92.69 104 GLY A N 1
ATOM 853 C CA . GLY A 1 104 ? -5.103 7.279 -0.124 1.00 92.69 104 GLY A CA 1
ATOM 854 C C . GLY A 1 104 ? -5.478 7.785 1.273 1.00 92.69 104 GLY A C 1
ATOM 855 O O . GLY A 1 104 ? -6.422 7.283 1.888 1.00 92.69 104 GLY A O 1
ATOM 856 N N . LEU A 1 105 ? -4.826 8.851 1.743 1.00 92.94 105 LEU A N 1
ATOM 857 C CA . LEU A 1 105 ? -5.130 9.446 3.047 1.00 92.94 105 LEU A CA 1
ATOM 858 C C . LEU A 1 105 ? -6.545 10.039 3.106 1.00 92.94 105 LEU A C 1
ATOM 860 O O . LEU A 1 105 ? -7.240 9.862 4.107 1.00 92.94 105 LEU A O 1
ATOM 864 N N . GLU A 1 106 ? -7.009 10.696 2.041 1.00 92.50 106 GLU A N 1
ATOM 865 C CA . GLU A 1 106 ? -8.377 11.211 1.948 1.00 92.50 106 GLU A CA 1
ATOM 866 C C . GLU A 1 106 ? -9.408 10.078 2.022 1.00 92.50 106 GLU A C 1
ATOM 868 O O . GLU A 1 106 ? -10.449 10.228 2.662 1.00 92.50 106 GLU A O 1
ATOM 873 N N . GLN A 1 107 ? -9.116 8.921 1.419 1.00 94.62 107 GLN A N 1
ATOM 874 C CA . GLN A 1 107 ? -9.968 7.736 1.535 1.00 94.62 107 GLN A CA 1
ATOM 875 C C . GLN A 1 107 ? -10.020 7.201 2.972 1.00 94.62 107 GLN A C 1
ATOM 877 O O . GLN A 1 107 ? -11.099 6.841 3.442 1.00 94.62 107 GLN A O 1
ATOM 882 N N . LEU A 1 108 ? -8.892 7.168 3.688 1.00 95.44 108 LEU A N 1
ATOM 883 C CA . LEU A 1 108 ? -8.860 6.743 5.093 1.00 95.44 108 LEU A CA 1
ATOM 884 C C . LEU A 1 108 ? -9.643 7.700 6.000 1.00 95.44 108 LEU A C 1
ATOM 886 O O . LEU A 1 108 ? -10.409 7.247 6.848 1.00 95.44 108 LEU A O 1
ATOM 890 N N . ARG A 1 109 ? -9.539 9.011 5.765 1.00 93.38 109 ARG A N 1
ATOM 891 C CA . ARG A 1 109 ? -10.354 10.013 6.466 1.00 93.38 109 ARG A CA 1
ATOM 892 C C . ARG A 1 109 ? -11.848 9.838 6.182 1.00 93.38 109 ARG A C 1
ATOM 894 O O . ARG A 1 109 ? -12.662 9.831 7.100 1.00 93.38 109 ARG A O 1
ATOM 901 N N . ALA A 1 110 ? -12.220 9.629 4.920 1.00 93.00 110 ALA A N 1
ATOM 902 C CA . ALA A 1 110 ? -13.610 9.367 4.548 1.00 93.00 110 ALA A CA 1
ATOM 903 C C . ALA A 1 110 ? -14.150 8.051 5.149 1.00 93.00 110 ALA A C 1
ATOM 905 O O . ALA A 1 110 ? -15.362 7.906 5.335 1.00 93.00 110 ALA A O 1
ATOM 906 N N . LEU A 1 111 ? -13.275 7.077 5.430 1.00 95.19 111 LEU A N 1
ATOM 907 C CA . LEU A 1 111 ? -13.637 5.857 6.149 1.00 95.19 111 LEU A CA 1
ATOM 908 C C . LEU A 1 111 ? -13.937 6.152 7.622 1.00 95.19 111 LEU A C 1
ATOM 910 O O . LEU A 1 111 ? -14.987 5.728 8.092 1.00 95.19 111 LEU A O 1
ATOM 914 N N . GLU A 1 112 ? -13.070 6.892 8.313 1.00 94.94 112 GLU A N 1
ATOM 915 C CA . GLU A 1 112 ? -13.257 7.320 9.711 1.00 94.94 112 GLU A CA 1
ATOM 916 C C . GLU A 1 112 ? -14.574 8.090 9.907 1.00 94.94 112 GLU A C 1
ATOM 918 O O . GLU A 1 112 ? -15.353 7.775 10.808 1.00 94.94 112 GLU A O 1
ATOM 923 N N . GLU A 1 113 ? -14.911 9.004 8.989 1.00 93.50 113 GLU A N 1
ATOM 924 C CA . GLU A 1 113 ? -16.186 9.744 9.003 1.00 93.50 113 GLU A CA 1
ATOM 925 C C . GLU A 1 113 ? -17.422 8.826 8.953 1.00 93.50 113 GLU A C 1
ATOM 927 O O . GLU A 1 113 ? -18.469 9.140 9.525 1.00 93.50 113 GLU A O 1
ATOM 932 N N . LYS A 1 114 ? -17.322 7.682 8.264 1.00 94.88 114 LYS A N 1
ATOM 933 C CA . LYS A 1 114 ? -18.424 6.715 8.104 1.00 94.88 114 LYS A CA 1
ATOM 934 C C . LYS A 1 114 ? -18.381 5.579 9.118 1.00 94.88 114 LYS A C 1
ATOM 936 O O . LYS A 1 114 ? -19.400 4.924 9.343 1.00 94.88 114 LYS A O 1
ATOM 941 N N . TRP A 1 115 ? -17.217 5.319 9.697 1.00 94.88 115 TRP A N 1
ATOM 942 C CA . TRP A 1 115 ? -16.971 4.239 10.633 1.00 94.88 115 TRP A CA 1
ATOM 943 C C . TRP A 1 115 ? -16.162 4.768 11.823 1.00 94.88 115 TRP A C 1
ATOM 945 O O . TRP A 1 115 ? -14.954 4.570 11.867 1.00 94.88 115 TRP A O 1
ATOM 955 N N . PRO A 1 116 ? -16.816 5.380 12.830 1.00 91.06 116 PRO A N 1
ATOM 956 C CA . PRO A 1 116 ? -16.121 6.039 13.943 1.00 91.06 116 PRO A CA 1
ATOM 957 C C . PRO A 1 116 ? -15.266 5.116 14.823 1.00 91.06 116 PRO A C 1
ATOM 959 O O . PRO A 1 116 ? -14.510 5.588 15.661 1.00 91.06 116 PRO A O 1
ATOM 962 N N . GLN A 1 117 ? -15.416 3.792 14.701 1.00 93.06 117 GLN A N 1
ATOM 963 C CA . GLN A 1 117 ? -14.530 2.835 15.370 1.00 93.06 117 GLN A CA 1
ATOM 964 C C . GLN A 1 117 ? -13.182 2.674 14.649 1.00 93.06 117 GLN A C 1
ATOM 966 O O . GLN A 1 117 ? -12.243 2.151 15.245 1.00 93.06 117 GLN A O 1
ATOM 971 N N . PHE A 1 118 ? -13.091 3.082 13.383 1.00 94.38 118 PHE A N 1
ATOM 972 C CA . PHE A 1 118 ? -11.831 3.279 12.682 1.00 94.38 118 PHE A CA 1
ATOM 973 C C . PHE A 1 118 ? -11.319 4.682 13.019 1.00 94.38 118 PHE A C 1
ATOM 975 O O . PHE A 1 118 ? -11.750 5.654 12.414 1.00 94.38 118 PHE A O 1
ATOM 982 N N . ASP A 1 119 ? -10.439 4.763 14.015 1.00 94.25 119 ASP A N 1
ATOM 983 C CA . ASP A 1 119 ? -9.807 6.003 14.479 1.00 94.25 119 ASP A CA 1
ATOM 984 C C . ASP A 1 119 ? -8.375 6.049 13.940 1.00 94.25 119 ASP A C 1
ATOM 986 O O . ASP A 1 119 ? -7.511 5.278 14.379 1.00 94.25 119 ASP A O 1
ATOM 990 N N . LEU A 1 120 ? -8.135 6.894 12.934 1.00 93.00 120 LEU A N 1
ATOM 991 C CA . LEU A 1 120 ? -6.853 6.915 12.231 1.00 93.00 120 LEU A CA 1
ATOM 992 C C . LEU A 1 120 ? -5.739 7.436 13.143 1.00 93.00 120 LEU A C 1
ATOM 994 O O . LEU A 1 120 ? -4.642 6.878 13.136 1.00 93.00 120 LEU A O 1
ATOM 998 N N . MET A 1 121 ? -6.024 8.462 13.951 1.00 92.00 121 MET A N 1
ATOM 999 C CA . MET A 1 121 ? -5.055 9.046 14.881 1.00 92.00 121 MET A CA 1
ATOM 1000 C C . MET A 1 121 ? -4.580 7.990 15.877 1.00 92.00 121 MET A C 1
ATOM 1002 O O . MET A 1 121 ? -3.385 7.690 15.940 1.00 92.00 121 MET A O 1
ATOM 1006 N N . LYS A 1 122 ? -5.521 7.339 16.561 1.00 94.31 122 LYS A N 1
ATOM 1007 C CA . LYS A 1 122 ? -5.223 6.292 17.536 1.00 94.31 122 LYS A CA 1
ATOM 1008 C C . LYS A 1 122 ? -4.501 5.102 16.910 1.00 94.31 122 LYS A C 1
ATOM 1010 O O . LYS A 1 122 ? -3.598 4.538 17.523 1.00 94.31 122 LYS A O 1
ATOM 1015 N N . LEU A 1 123 ? -4.874 4.700 15.692 1.00 93.62 123 LEU A N 1
ATOM 1016 C CA . LEU A 1 123 ? -4.167 3.635 14.975 1.00 93.62 123 LEU A CA 1
ATOM 1017 C C . LEU A 1 123 ? -2.708 4.011 14.709 1.00 93.62 123 LEU A C 1
ATOM 1019 O O . LEU A 1 123 ? -1.833 3.164 14.883 1.00 93.62 123 LEU A O 1
ATOM 1023 N N . THR A 1 124 ? -2.431 5.258 14.314 1.00 93.19 124 THR A N 1
ATOM 1024 C CA . THR A 1 124 ? -1.046 5.696 14.098 1.00 93.19 124 THR A CA 1
ATOM 1025 C C . THR A 1 124 ? -0.224 5.704 15.383 1.00 93.19 124 THR A C 1
ATOM 1027 O O . THR A 1 124 ? 0.907 5.227 15.355 1.00 93.19 124 THR A O 1
ATOM 1030 N N . GLU A 1 125 ? -0.802 6.147 16.503 1.00 92.75 125 GLU A N 1
ATOM 1031 C CA . GLU A 1 125 ? -0.152 6.124 17.821 1.00 92.75 125 GLU A CA 1
ATOM 1032 C C . GLU A 1 125 ? 0.204 4.694 18.239 1.00 92.75 125 GLU A C 1
ATOM 1034 O O . GLU A 1 125 ? 1.355 4.415 18.564 1.00 92.75 125 GLU A O 1
ATOM 1039 N N . VAL A 1 126 ? -0.750 3.762 18.133 1.00 94.31 126 VAL A N 1
ATOM 1040 C CA . VAL A 1 126 ? -0.517 2.349 18.467 1.00 94.31 126 VAL A CA 1
ATOM 1041 C C . VAL A 1 126 ? 0.579 1.748 17.589 1.00 94.31 126 VAL A C 1
ATOM 1043 O O . VAL A 1 126 ? 1.442 1.035 18.090 1.00 94.31 126 VAL A O 1
ATOM 1046 N N . VAL A 1 127 ? 0.578 2.018 16.281 1.00 92.00 127 VAL A N 1
ATOM 1047 C CA . VAL A 1 127 ? 1.620 1.498 15.379 1.00 92.00 127 VAL A CA 1
ATOM 1048 C C . VAL A 1 127 ? 2.997 2.065 15.728 1.00 92.00 127 VAL A C 1
ATOM 1050 O O . VAL A 1 127 ? 3.979 1.322 15.693 1.00 92.00 127 VAL A O 1
ATOM 1053 N N . ASP A 1 128 ? 3.079 3.350 16.073 1.00 91.81 128 ASP A N 1
ATOM 1054 C CA . ASP A 1 128 ? 4.336 3.989 16.461 1.00 91.81 128 ASP A CA 1
ATOM 1055 C C . ASP A 1 128 ? 4.874 3.426 17.788 1.00 91.81 128 ASP A C 1
ATOM 1057 O O . ASP A 1 128 ? 6.047 3.052 17.853 1.00 91.81 128 ASP A O 1
ATOM 1061 N N . GLU A 1 129 ? 4.017 3.252 18.801 1.00 92.19 129 GLU A N 1
ATOM 1062 C CA . GLU A 1 129 ? 4.365 2.608 20.078 1.00 92.19 129 GLU A CA 1
ATOM 1063 C C . GLU A 1 129 ? 4.834 1.156 19.886 1.00 92.19 129 GLU A C 1
ATOM 1065 O O . GLU A 1 129 ? 5.831 0.718 20.467 1.00 92.19 129 GLU A O 1
ATOM 1070 N N . GLU A 1 130 ? 4.134 0.392 19.046 1.00 91.38 130 GLU A N 1
ATOM 1071 C CA . GLU A 1 130 ? 4.481 -0.992 18.727 1.00 91.38 130 GLU A CA 1
ATOM 1072 C C . GLU A 1 130 ? 5.826 -1.088 17.997 1.00 91.38 130 GLU A C 1
ATOM 1074 O O . GLU A 1 130 ? 6.635 -1.968 18.305 1.00 91.38 130 GLU A O 1
ATOM 1079 N N . HIS A 1 131 ? 6.105 -0.162 17.075 1.00 88.19 131 HIS A N 1
ATOM 1080 C CA . HIS A 1 131 ? 7.399 -0.071 16.402 1.00 88.19 131 HIS A CA 1
ATOM 1081 C C . HIS A 1 131 ? 8.519 0.199 17.413 1.00 88.19 131 HIS A C 1
ATOM 1083 O O . HIS A 1 131 ? 9.525 -0.515 17.416 1.00 88.19 131 HIS A O 1
ATOM 1089 N N . GLU A 1 132 ? 8.349 1.185 18.298 1.00 88.00 132 GLU A N 1
ATOM 1090 C CA . GLU A 1 132 ? 9.331 1.492 19.344 1.00 88.00 132 GLU A CA 1
ATOM 1091 C C . GLU A 1 132 ? 9.575 0.286 20.261 1.00 88.00 132 GLU A C 1
ATOM 1093 O O . GLU A 1 132 ? 10.725 -0.056 20.552 1.00 88.00 132 GLU A O 1
ATOM 1098 N N . ARG A 1 133 ? 8.506 -0.421 20.649 1.00 88.94 133 ARG A N 1
ATOM 1099 C CA . ARG A 1 133 ? 8.582 -1.614 21.500 1.00 88.94 133 ARG A CA 1
ATOM 1100 C C . ARG A 1 133 ? 9.310 -2.782 20.841 1.00 88.94 133 ARG A C 1
ATOM 1102 O O . ARG A 1 133 ? 10.014 -3.514 21.536 1.00 88.94 133 ARG A O 1
ATOM 1109 N N . LEU A 1 134 ? 9.154 -2.975 19.529 1.00 86.81 134 LEU A N 1
ATOM 1110 C CA . LEU A 1 134 ? 9.868 -4.024 18.789 1.00 86.81 134 LEU A CA 1
ATOM 1111 C C . LEU A 1 134 ? 11.390 -3.847 18.854 1.00 86.81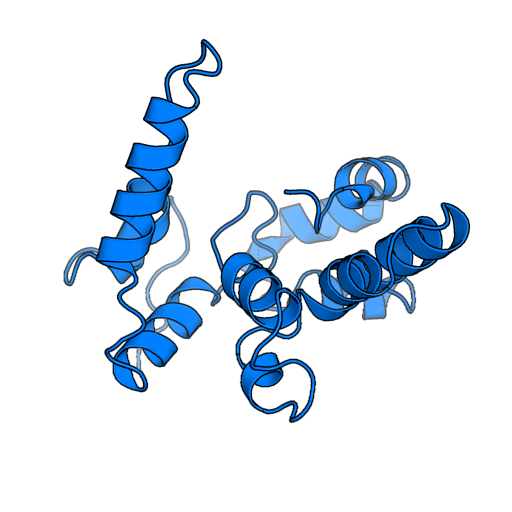 134 LEU A C 1
ATOM 1113 O O . LEU A 1 134 ? 12.112 -4.824 18.656 1.00 86.81 134 LEU A O 1
ATOM 1117 N N . GLY A 1 135 ? 11.880 -2.641 19.169 1.00 72.19 135 GLY A N 1
ATOM 1118 C CA . GLY A 1 135 ? 13.256 -2.440 19.615 1.00 72.19 135 GLY A CA 1
ATOM 1119 C C . GLY A 1 135 ? 14.296 -2.938 18.615 1.00 72.19 135 GLY A C 1
ATOM 1120 O O . GLY A 1 135 ? 15.324 -3.478 19.019 1.00 72.19 135 GLY A O 1
ATOM 1121 N N . LEU A 1 136 ? 14.050 -2.754 17.311 1.00 74.19 136 LEU A N 1
ATOM 1122 C CA . LEU A 1 136 ? 14.900 -3.242 16.211 1.00 74.19 136 LEU A CA 1
ATOM 1123 C C . LEU A 1 136 ? 16.281 -2.551 16.126 1.00 74.19 136 LEU A C 1
ATOM 1125 O O . LEU A 1 136 ? 16.959 -2.637 15.107 1.00 74.19 136 LEU A O 1
ATOM 1129 N N . GLY A 1 137 ? 16.711 -1.850 17.181 1.00 67.12 137 GLY A N 1
ATOM 1130 C CA . GLY A 1 137 ? 18.008 -1.174 17.265 1.00 67.12 137 GLY A CA 1
ATOM 1131 C C . GLY A 1 137 ? 18.131 0.089 16.408 1.00 67.12 137 GLY A C 1
ATOM 1132 O O . GLY A 1 137 ? 19.214 0.664 16.334 1.00 67.12 137 GLY A O 1
ATOM 1133 N N . VAL A 1 138 ? 17.041 0.536 15.782 1.00 73.12 138 VAL A N 1
ATOM 1134 C CA . VAL A 1 138 ? 16.989 1.730 14.931 1.00 73.12 138 VAL A CA 1
ATOM 1135 C C . VAL A 1 138 ? 15.934 2.681 15.485 1.00 73.12 138 VAL A C 1
ATOM 1137 O O . VAL A 1 138 ? 14.824 2.264 15.812 1.00 73.12 138 VAL A O 1
ATOM 1140 N N . ARG A 1 139 ? 16.285 3.963 15.612 1.00 75.44 139 ARG A N 1
ATOM 1141 C CA . ARG A 1 139 ? 15.344 5.013 16.011 1.00 75.44 139 ARG A CA 1
ATOM 1142 C C . ARG A 1 139 ? 14.311 5.218 14.899 1.00 75.44 139 ARG A C 1
ATOM 1144 O O . ARG A 1 139 ? 14.680 5.346 13.734 1.00 75.44 139 ARG A O 1
ATOM 1151 N N . ASN A 1 140 ? 13.029 5.281 15.252 1.00 79.88 140 ASN A N 1
ATOM 1152 C CA . ASN A 1 140 ? 11.964 5.587 14.299 1.00 79.88 140 ASN A CA 1
ATOM 1153 C C . ASN A 1 140 ? 11.939 7.098 13.988 1.00 79.88 140 ASN A C 1
ATOM 1155 O O . ASN A 1 140 ? 11.166 7.854 14.567 1.00 79.88 140 ASN A O 1
ATOM 1159 N N . ASP A 1 141 ? 12.816 7.557 13.091 1.00 82.31 141 ASP A N 1
ATOM 1160 C CA . ASP A 1 141 ? 12.914 8.980 12.708 1.00 82.31 141 ASP A CA 1
ATOM 1161 C C . ASP A 1 141 ? 11.721 9.468 11.850 1.00 82.31 141 ASP A C 1
ATOM 1163 O O . ASP A 1 141 ? 11.520 10.674 11.642 1.00 82.31 141 ASP A O 1
ATOM 1167 N N . PHE A 1 142 ? 10.901 8.533 11.359 1.00 84.62 142 PHE A N 1
ATOM 1168 C CA . PHE A 1 142 ? 9.768 8.788 10.469 1.00 84.62 142 PHE A CA 1
ATOM 1169 C C . PHE A 1 142 ? 8.516 8.010 10.916 1.00 84.62 142 PHE A C 1
ATOM 1171 O O . PHE A 1 142 ? 8.062 7.120 10.190 1.00 84.62 142 PHE A O 1
ATOM 1178 N N . PRO A 1 143 ? 7.937 8.360 12.081 1.00 89.38 143 PRO A N 1
ATOM 1179 C CA . PRO A 1 143 ? 6.756 7.686 12.609 1.00 89.38 143 PRO A CA 1
ATOM 1180 C C . PRO A 1 143 ? 5.547 7.812 11.672 1.00 89.38 143 PRO A C 1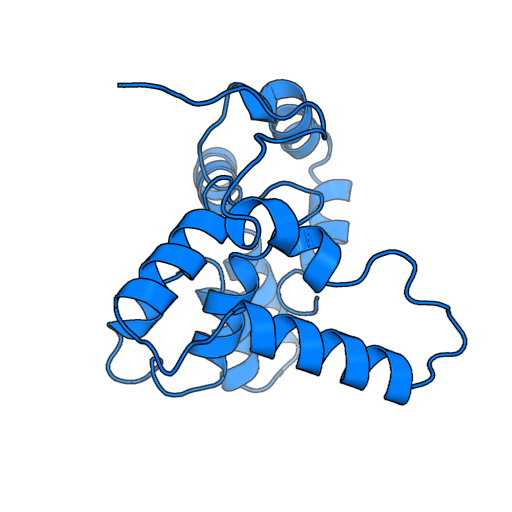
ATOM 1182 O O . PRO A 1 143 ? 5.429 8.764 10.890 1.00 89.38 143 PRO A O 1
ATOM 1185 N N . LEU A 1 144 ? 4.632 6.847 11.741 1.00 90.31 144 LEU A N 1
ATOM 1186 C CA . LEU A 1 144 ? 3.425 6.807 10.924 1.00 90.31 144 LEU A CA 1
ATOM 1187 C C . LEU A 1 144 ? 2.524 8.015 11.197 1.00 90.31 144 LEU A C 1
ATOM 1189 O O . LEU A 1 144 ? 1.988 8.595 10.249 1.00 90.31 144 LEU A O 1
ATOM 1193 N N . SER A 1 145 ? 2.426 8.448 12.455 1.00 91.25 145 SER A N 1
ATOM 1194 C CA . SER A 1 145 ? 1.723 9.677 12.854 1.00 91.25 145 SER A CA 1
ATOM 1195 C C . SER A 1 145 ? 2.209 10.905 12.074 1.00 91.25 145 SER A C 1
ATOM 1197 O O . SER A 1 145 ? 1.402 11.683 11.561 1.00 91.25 145 SER A O 1
ATOM 1199 N N . ARG A 1 146 ? 3.528 11.048 11.866 1.00 89.81 146 ARG A N 1
ATOM 1200 C CA . ARG A 1 146 ? 4.106 12.127 11.044 1.00 89.81 146 ARG A CA 1
ATOM 1201 C C . ARG A 1 146 ? 3.654 12.045 9.586 1.00 89.81 146 ARG A C 1
ATOM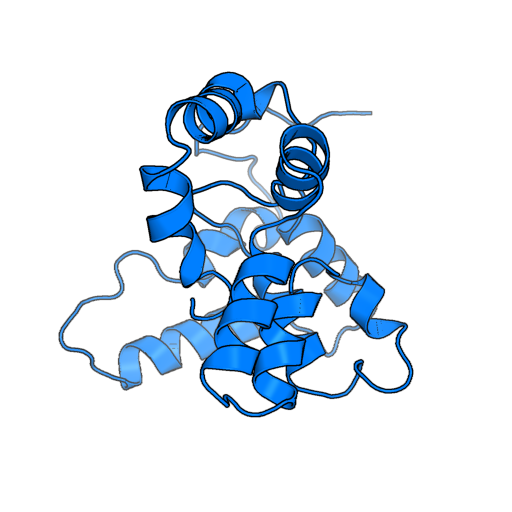 1203 O O . ARG A 1 146 ? 3.412 13.085 8.979 1.00 89.81 146 ARG A O 1
ATOM 1210 N N . ARG A 1 147 ? 3.543 10.839 9.023 1.00 87.62 147 ARG A N 1
ATOM 1211 C CA . ARG A 1 147 ? 3.137 10.618 7.621 1.00 87.62 147 ARG A CA 1
ATOM 1212 C C . ARG A 1 147 ? 1.646 10.863 7.402 1.00 87.62 147 ARG A C 1
ATOM 1214 O O . ARG A 1 147 ? 1.262 11.304 6.327 1.00 87.62 147 ARG A O 1
ATOM 1221 N N . CYS A 1 148 ? 0.824 10.611 8.418 1.00 90.50 148 CYS A N 1
ATOM 1222 C CA . CYS A 1 148 ? -0.622 10.839 8.361 1.00 90.50 148 CYS A CA 1
ATOM 1223 C C . CYS A 1 148 ? -1.021 12.263 8.774 1.00 90.50 148 CYS A C 1
ATOM 1225 O O . CYS A 1 148 ? -2.169 12.658 8.573 1.00 90.50 148 CYS A O 1
ATOM 1227 N N . ARG A 1 149 ? -0.080 13.068 9.290 1.00 87.81 149 ARG A N 1
ATOM 1228 C CA . ARG A 1 149 ? -0.315 14.450 9.730 1.00 87.81 149 ARG A CA 1
ATOM 1229 C C . ARG A 1 149 ? -1.168 15.296 8.769 1.00 87.81 149 ARG A C 1
ATOM 1231 O O . ARG A 1 149 ? -2.064 15.948 9.293 1.00 87.81 149 ARG A O 1
ATOM 1238 N N . PRO A 1 150 ? -0.988 15.265 7.428 1.00 84.69 150 PRO A N 1
ATOM 1239 C CA . PRO A 1 150 ? -1.774 16.104 6.515 1.00 84.69 150 PRO A CA 1
ATOM 1240 C C . PRO A 1 150 ? -3.296 15.941 6.628 1.00 84.69 150 PRO A C 1
ATOM 1242 O O . PRO A 1 150 ? -4.029 16.890 6.369 1.00 84.69 150 PRO A O 1
ATOM 1245 N N . VAL A 1 151 ? -3.783 14.758 7.022 1.00 85.12 151 VAL A N 1
ATOM 1246 C CA . VAL A 1 151 ? -5.222 14.516 7.231 1.00 85.12 151 VAL A CA 1
ATOM 1247 C C . VAL A 1 151 ? -5.641 14.557 8.698 1.00 85.12 151 VAL A C 1
ATOM 1249 O O . VAL A 1 151 ? -6.826 14.748 8.965 1.00 85.12 151 VAL A O 1
ATOM 1252 N N . LEU A 1 152 ? -4.687 14.420 9.626 1.00 80.69 152 LEU A N 1
ATOM 1253 C CA . LEU A 1 152 ? -4.917 14.456 11.073 1.00 80.69 152 LEU A CA 1
ATOM 1254 C C . LEU A 1 152 ? -4.947 15.884 11.641 1.00 80.69 152 LEU A C 1
ATOM 1256 O O . LEU A 1 152 ? -5.653 16.135 12.615 1.00 80.69 152 LEU A O 1
ATOM 1260 N N . SER A 1 153 ? -4.205 16.834 11.060 1.00 71.56 153 SER A N 1
ATOM 1261 C CA . SER A 1 153 ? -4.304 18.244 11.442 1.00 71.56 153 SER A CA 1
ATOM 1262 C C . SER A 1 153 ? -5.457 18.915 10.696 1.00 71.56 153 SER A C 1
ATOM 1264 O O . SER A 1 153 ? -5.481 18.965 9.470 1.00 71.56 153 SER A O 1
ATOM 1266 N N . SER A 1 154 ? -6.424 19.466 11.435 1.00 55.56 154 SER A N 1
ATOM 1267 C CA . SER A 1 154 ? -7.550 20.220 10.862 1.00 55.56 154 SER A CA 1
ATOM 1268 C C . SER A 1 154 ? -7.133 21.515 10.148 1.00 55.56 154 SER A C 1
ATOM 1270 O O . SER A 1 154 ? -7.958 22.124 9.471 1.00 55.56 154 SER A O 1
ATOM 1272 N N . GLU A 1 155 ? -5.870 21.929 10.261 1.00 47.28 155 GLU A N 1
ATOM 1273 C CA . GLU A 1 155 ? -5.304 23.117 9.632 1.00 47.28 155 GLU A CA 1
ATOM 1274 C C . GLU A 1 155 ? -3.895 22.819 9.093 1.00 47.28 155 GLU A C 1
ATOM 1276 O O . GLU A 1 155 ? -3.149 22.043 9.685 1.00 47.28 155 GLU A O 1
ATOM 1281 N N . GLU A 1 156 ? -3.561 23.485 7.985 1.00 42.84 156 GLU A N 1
ATOM 1282 C CA . GLU A 1 156 ? -2.288 23.500 7.242 1.00 42.84 156 GLU A CA 1
ATOM 1283 C C . GLU A 1 156 ? -2.143 22.504 6.080 1.00 42.84 156 GLU A C 1
ATOM 1285 O O . GLU A 1 156 ? -1.976 21.296 6.219 1.00 42.84 156 GLU A O 1
ATOM 1290 N N . ALA A 1 157 ? -2.195 23.101 4.885 1.00 45.09 157 ALA A N 1
ATOM 1291 C CA . ALA A 1 157 ? -1.858 22.502 3.611 1.00 45.09 157 ALA A CA 1
ATOM 1292 C C . ALA A 1 157 ? -0.421 21.956 3.603 1.00 45.09 157 ALA A C 1
ATOM 1294 O O . ALA A 1 157 ? 0.477 22.517 4.230 1.00 45.09 157 ALA A O 1
ATOM 1295 N N . TYR A 1 158 ? -0.251 20.874 2.844 1.00 47.81 158 TYR A N 1
ATOM 1296 C CA . TYR A 1 158 ? 0.994 20.216 2.459 1.00 47.81 158 TYR A CA 1
ATOM 1297 C C . TYR A 1 158 ? 2.216 21.154 2.433 1.00 47.81 158 TYR A C 1
ATOM 1299 O O . TYR A 1 158 ? 2.300 22.067 1.616 1.00 47.81 158 TYR A O 1
ATOM 1307 N N . ASN A 1 159 ? 3.176 20.908 3.330 1.00 42.47 159 ASN A N 1
ATOM 1308 C CA . ASN A 1 159 ? 4.453 21.633 3.414 1.00 42.47 159 ASN A CA 1
ATOM 1309 C C . ASN A 1 159 ? 5.625 20.799 2.851 1.00 42.47 159 ASN A C 1
ATOM 1311 O O . ASN A 1 159 ? 6.779 20.986 3.230 1.00 42.47 159 ASN A O 1
ATOM 1315 N N . ASP A 1 160 ? 5.326 19.832 1.982 1.00 49.75 160 ASP A N 1
ATOM 1316 C CA . ASP A 1 160 ? 6.278 18.892 1.373 1.00 49.75 160 ASP A CA 1
ATOM 1317 C C . ASP A 1 160 ? 6.414 19.071 -0.150 1.00 49.75 160 ASP A C 1
ATOM 1319 O O . ASP A 1 160 ? 6.959 18.210 -0.838 1.00 49.75 160 ASP A O 1
ATOM 1323 N N . GLY A 1 161 ? 5.937 20.202 -0.680 1.00 43.31 161 GLY A N 1
ATOM 1324 C CA . GLY A 1 161 ? 6.009 20.517 -2.107 1.00 43.31 161 GLY A CA 1
ATOM 1325 C C . GLY A 1 161 ? 4.964 19.803 -2.965 1.00 43.31 161 GLY A C 1
ATOM 1326 O O . GLY A 1 161 ? 5.034 19.903 -4.183 1.00 43.31 161 GLY A O 1
ATOM 1327 N N . THR A 1 162 ? 3.989 19.112 -2.370 1.00 42.88 162 THR A N 1
ATOM 1328 C CA . THR A 1 162 ? 2.875 18.527 -3.126 1.00 42.88 162 THR A CA 1
ATOM 1329 C C . THR A 1 162 ? 1.856 19.615 -3.483 1.00 42.88 162 THR A C 1
ATOM 1331 O O . THR A 1 162 ? 1.463 20.414 -2.629 1.00 42.88 162 THR A O 1
ATOM 1334 N N . LEU A 1 163 ? 1.485 19.684 -4.767 1.00 41.62 163 LEU A N 1
ATOM 1335 C CA . LEU A 1 163 ? 0.660 20.742 -5.348 1.00 41.62 163 LEU A CA 1
ATOM 1336 C C . LEU A 1 163 ? -0.631 21.013 -4.561 1.00 41.62 163 LEU A C 1
ATOM 1338 O O . LEU A 1 163 ? -1.304 20.122 -4.045 1.00 41.62 163 LEU A O 1
ATOM 1342 N N . ALA A 1 164 ? -0.932 22.309 -4.499 1.00 36.56 164 ALA A N 1
ATOM 1343 C CA . ALA A 1 164 ? -1.998 22.941 -3.751 1.00 36.56 164 ALA A CA 1
ATOM 1344 C C . ALA A 1 164 ? -3.383 22.320 -3.977 1.00 36.56 164 ALA A C 1
ATOM 1346 O O . ALA A 1 164 ? -3.690 21.798 -5.046 1.00 36.56 164 ALA A O 1
ATOM 1347 N N . ARG A 1 165 ? -4.239 22.507 -2.960 1.00 38.44 165 ARG A N 1
ATOM 1348 C CA . ARG A 1 165 ? -5.707 22.468 -3.029 1.00 38.44 165 ARG A CA 1
ATOM 1349 C C . ARG A 1 165 ? -6.217 22.629 -4.466 1.00 38.44 165 ARG A C 1
ATOM 1351 O O . ARG A 1 165 ? -6.231 23.744 -4.988 1.00 38.44 165 ARG A O 1
ATOM 1358 N N . VAL A 1 166 ? -6.728 21.552 -5.055 1.00 32.91 166 VAL A N 1
ATOM 1359 C CA . VAL A 1 166 ? -7.720 21.690 -6.123 1.00 32.91 166 VAL A CA 1
ATOM 1360 C C . VAL A 1 166 ? -8.975 22.223 -5.436 1.00 32.91 166 VAL A C 1
ATOM 1362 O O . VAL A 1 166 ? -9.703 21.492 -4.770 1.00 32.91 166 VAL A O 1
ATOM 1365 N N . GLY A 1 167 ? -9.118 23.546 -5.456 1.00 34.56 167 GLY A N 1
ATOM 1366 C CA . GLY A 1 167 ? -10.273 24.250 -4.927 1.00 34.56 167 GLY A CA 1
ATOM 1367 C C . GLY A 1 167 ? -11.437 24.266 -5.916 1.00 34.56 167 GLY A C 1
ATOM 1368 O O . GLY A 1 167 ? -11.210 24.377 -7.118 1.00 34.56 167 GLY A O 1
ATOM 1369 N N . ALA A 1 168 ? -12.631 24.271 -5.310 1.00 34.22 168 ALA A N 1
ATOM 1370 C CA . ALA A 1 168 ? -13.977 24.544 -5.832 1.00 34.22 168 ALA A CA 1
ATOM 1371 C C . ALA A 1 168 ? -14.607 23.496 -6.763 1.00 34.22 168 ALA A C 1
ATOM 1373 O O . ALA A 1 168 ? -14.213 23.398 -7.943 1.00 34.22 168 ALA A O 1
#

Sequence (168 aa):
MLQDYLLPVITNELFDEYIRFVETREEQPQLLCDYEREQFGWDHALAAACLACRWFLPDDLVCCLLFHHRGLRILLDARLKRTAVAAVALSALLPDQLRQDFRGLEQLRALEEKWPQFDLMKLTEVVDEEHERLGLGVRNDFPLSRRCRPVLSSEEAYNDGTLARVGA

Foldseek 3Di:
DLLQVCVVVVCVVVVVQLVVCQVCVLVDQAAQQVSCCVVPVGGSLQVSLVVCVVVVHDPLVSLLNNQLCVAPVLCVDPPRNPGVSVVSNLVSLFADPSCRHVCSLVSLLVVCVVPVVSDPQVVQVVQQVVVVVVPPVDDCPDGSNNRSVCVVDPDDDDPPPRDDDPDD

pLDDT: mean 87.9, std 15.75, range [32.91, 98.38]